Protein AF-F3GLD6-F1 (afdb_monomer)

Mean predicted aligned error: 11.97 Å

InterPro domains:
  IPR022260 Integrating conjugative element protein PilL, PFGI-1 [TIGR03748] (1-83)

Foldseek 3Di:
DWDWAADPPPDFAALQVSLQVLLVVVVAEEDDCPDPQCVVLRRHTQPPVLNGDDTDDSLVNNDVSSDDQWHWDADPVRSYIYIDGDPPDDDPPPPPPDDPPPPPDDDDDDD

Organism: NCBI:txid629263

Structure (mmCIF, N/CA/C/O backbone):
data_AF-F3GLD6-F1
#
_entry.id   AF-F3GLD6-F1
#
loop_
_atom_site.group_PDB
_atom_site.id
_atom_site.type_symbol
_atom_site.label_atom_id
_atom_site.label_alt_id
_atom_site.label_comp_id
_atom_site.label_asym_id
_atom_site.label_entity_id
_atom_site.label_seq_id
_atom_site.pdbx_PDB_ins_code
_atom_site.Cartn_x
_atom_site.Cartn_y
_atom_site.Cartn_z
_atom_site.occupancy
_atom_site.B_iso_or_equiv
_atom_site.auth_seq_id
_atom_site.auth_comp_id
_atom_site.auth_asym_id
_atom_site.auth_atom_id
_atom_site.pdbx_PDB_model_num
ATOM 1 N N . GLN A 1 1 ? -3.361 -12.700 -10.947 1.00 58.78 1 GLN A N 1
ATOM 2 C CA . GLN A 1 1 ? -2.003 -13.223 -10.686 1.00 58.78 1 GLN A CA 1
ATOM 3 C C . GLN A 1 1 ? -1.897 -13.653 -9.233 1.00 58.78 1 GLN A C 1
ATOM 5 O O . GLN A 1 1 ? -2.284 -12.860 -8.382 1.00 58.78 1 GLN A O 1
ATOM 10 N N . ILE A 1 2 ? -1.437 -14.881 -8.973 1.00 63.16 2 ILE A N 1
ATOM 11 C CA . ILE A 1 2 ? -1.181 -15.415 -7.625 1.00 63.16 2 ILE A CA 1
ATOM 12 C C . ILE A 1 2 ? 0.302 -15.202 -7.303 1.00 63.16 2 ILE A C 1
ATOM 14 O O . ILE A 1 2 ? 1.142 -15.418 -8.175 1.00 63.16 2 ILE A O 1
ATOM 18 N N . ILE A 1 3 ? 0.613 -14.752 -6.089 1.00 58.41 3 ILE A N 1
ATOM 19 C CA . ILE A 1 3 ? 1.978 -14.501 -5.619 1.00 58.41 3 ILE A CA 1
ATOM 20 C C . ILE A 1 3 ? 2.214 -15.187 -4.273 1.00 58.41 3 ILE A C 1
ATOM 22 O O . ILE A 1 3 ? 1.324 -15.219 -3.426 1.00 58.41 3 ILE A O 1
ATOM 26 N N . ASP A 1 4 ? 3.423 -15.713 -4.093 1.00 55.78 4 ASP A N 1
ATOM 27 C CA . ASP A 1 4 ? 3.921 -16.179 -2.800 1.00 55.78 4 ASP A CA 1
ATOM 28 C C . ASP A 1 4 ? 4.826 -15.101 -2.198 1.00 55.78 4 ASP A C 1
ATOM 30 O O . ASP A 1 4 ? 5.748 -14.604 -2.868 1.00 55.78 4 ASP A O 1
ATOM 34 N N . VAL A 1 5 ? 4.521 -14.716 -0.958 1.00 60.19 5 VAL A N 1
ATOM 35 C CA . VAL A 1 5 ? 5.265 -13.704 -0.207 1.00 60.19 5 VAL A CA 1
ATOM 36 C C . VAL A 1 5 ? 5.915 -14.378 0.984 1.00 60.19 5 VAL A C 1
ATOM 38 O O . VAL A 1 5 ? 5.284 -14.597 2.017 1.00 60.19 5 VAL A O 1
ATOM 41 N N . SER A 1 6 ? 7.198 -14.673 0.821 1.00 57.41 6 SER A N 1
ATOM 42 C CA . SER A 1 6 ? 8.062 -15.181 1.876 1.00 57.41 6 SER A CA 1
ATOM 43 C C . SER A 1 6 ? 9.073 -14.092 2.229 1.00 57.41 6 SER A C 1
ATOM 45 O O . SER A 1 6 ? 10.071 -13.916 1.531 1.00 57.41 6 SER A O 1
ATOM 47 N N . ILE A 1 7 ? 8.787 -13.316 3.277 1.00 59.75 7 ILE A N 1
ATOM 48 C CA . ILE A 1 7 ? 9.694 -12.267 3.764 1.00 59.75 7 ILE A CA 1
ATOM 49 C C . ILE A 1 7 ? 10.709 -12.900 4.730 1.00 59.75 7 ILE A C 1
ATOM 51 O O . ILE A 1 7 ? 10.291 -13.602 5.657 1.00 59.75 7 ILE A O 1
ATOM 55 N N . PRO A 1 8 ? 12.027 -12.679 4.550 1.00 57.78 8 PRO A N 1
ATOM 56 C CA . PRO A 1 8 ? 13.044 -13.222 5.444 1.00 57.78 8 PRO A CA 1
ATOM 57 C C . PRO A 1 8 ? 12.824 -12.756 6.899 1.00 57.78 8 PRO A C 1
ATOM 59 O O . PRO A 1 8 ? 12.685 -11.556 7.135 1.00 57.78 8 PRO A O 1
ATOM 62 N N . PRO A 1 9 ? 12.813 -13.665 7.892 1.00 52.41 9 PRO A N 1
ATOM 63 C CA . PRO A 1 9 ? 12.488 -13.344 9.289 1.00 52.41 9 PRO A CA 1
ATOM 64 C C . PRO A 1 9 ? 13.539 -12.471 9.997 1.00 52.41 9 PRO A C 1
ATOM 66 O O . PRO A 1 9 ? 13.297 -11.978 11.091 1.00 52.41 9 PRO A O 1
ATOM 69 N N . ASN A 1 10 ? 14.711 -12.294 9.387 1.00 52.91 10 ASN A N 1
ATOM 70 C CA . ASN A 1 10 ? 15.803 -11.434 9.845 1.00 52.91 10 ASN A CA 1
ATOM 71 C C . ASN A 1 10 ? 15.685 -9.983 9.351 1.00 52.91 10 ASN A C 1
ATOM 73 O O . ASN A 1 10 ? 16.508 -9.144 9.712 1.00 52.91 10 ASN A O 1
ATOM 77 N N . MET A 1 11 ? 14.684 -9.685 8.525 1.00 58.53 11 MET A N 1
ATOM 78 C CA . MET A 1 11 ? 14.361 -8.335 8.097 1.00 58.53 11 MET A CA 1
ATOM 79 C C . MET A 1 11 ? 13.146 -7.876 8.910 1.00 58.53 11 MET A C 1
ATOM 81 O O . MET A 1 11 ? 12.185 -8.628 9.042 1.00 58.53 11 MET A O 1
ATOM 85 N N . HIS A 1 12 ? 13.164 -6.649 9.436 1.00 62.62 12 HIS A N 1
ATOM 86 C CA . HIS A 1 12 ? 11.972 -5.981 9.976 1.00 62.62 12 HIS A CA 1
ATOM 87 C C . HIS A 1 12 ? 11.449 -4.971 8.945 1.00 62.62 12 HIS A C 1
ATOM 89 O O . HIS A 1 12 ? 11.561 -3.764 9.173 1.00 62.62 12 HIS A O 1
ATOM 95 N N . PRO A 1 13 ? 10.958 -5.423 7.773 1.00 69.94 13 PRO A N 1
ATOM 96 C CA . PRO A 1 13 ? 10.474 -4.512 6.761 1.00 69.94 13 PRO A CA 1
ATOM 97 C C . PRO A 1 13 ? 9.274 -3.742 7.289 1.00 69.94 13 PRO A C 1
ATOM 99 O O . PRO A 1 13 ? 8.421 -4.249 8.030 1.00 69.94 13 PRO A O 1
ATOM 102 N N . SER A 1 14 ? 9.199 -2.498 6.856 1.00 80.00 14 SER A N 1
ATOM 103 C CA . SER A 1 14 ? 7.970 -1.740 6.942 1.00 80.00 14 SER A CA 1
ATOM 104 C C . SER A 1 14 ? 6.910 -2.342 6.008 1.00 80.00 14 SER A C 1
ATOM 106 O O . SER A 1 14 ? 7.210 -3.120 5.095 1.00 80.00 14 SER A O 1
ATOM 108 N N . VAL A 1 15 ? 5.645 -1.968 6.197 1.00 83.06 15 VAL A N 1
ATOM 109 C CA . VAL A 1 15 ? 4.574 -2.330 5.254 1.00 83.06 15 VAL A CA 1
ATOM 110 C C . VAL A 1 15 ? 4.917 -1.864 3.830 1.00 83.06 15 VAL A C 1
ATOM 112 O O . VAL A 1 15 ? 4.609 -2.570 2.868 1.00 83.06 15 VAL A O 1
ATOM 115 N N . GLN A 1 16 ? 5.611 -0.729 3.681 1.00 82.88 16 GLN A N 1
ATOM 116 C CA . GLN A 1 16 ? 6.092 -0.246 2.385 1.00 82.88 16 GLN A CA 1
ATOM 117 C C . GLN A 1 16 ? 7.058 -1.230 1.721 1.00 82.88 16 GLN A C 1
ATOM 119 O O . GLN A 1 16 ? 6.871 -1.555 0.550 1.00 82.88 16 GLN A O 1
ATOM 124 N N . ASP A 1 17 ? 8.053 -1.728 2.453 1.00 81.81 17 ASP A N 1
ATOM 125 C CA . ASP A 1 17 ? 9.056 -2.654 1.912 1.00 81.81 17 ASP A CA 1
ATOM 126 C C . ASP A 1 17 ? 8.406 -3.972 1.469 1.00 81.81 17 ASP A C 1
ATOM 128 O O . ASP A 1 17 ? 8.691 -4.486 0.386 1.00 81.81 17 ASP A O 1
ATOM 132 N N . ALA A 1 18 ? 7.462 -4.489 2.263 1.00 81.88 18 ALA A N 1
ATOM 133 C CA . ALA A 1 18 ? 6.689 -5.679 1.914 1.00 81.88 18 ALA A CA 1
ATOM 134 C C . ALA A 1 18 ? 5.872 -5.476 0.626 1.00 81.88 18 ALA A C 1
ATOM 136 O O . ALA A 1 18 ? 5.865 -6.334 -0.260 1.00 81.88 18 ALA A O 1
ATOM 137 N N . MET A 1 19 ? 5.210 -4.322 0.490 1.00 84.75 19 MET A N 1
ATOM 138 C CA . MET A 1 19 ? 4.458 -3.971 -0.715 1.00 84.75 19 MET A CA 1
ATOM 139 C C . MET A 1 19 ? 5.369 -3.806 -1.932 1.00 84.75 19 MET A C 1
ATOM 141 O O . MET A 1 19 ? 5.046 -4.323 -2.999 1.00 84.75 19 MET A O 1
ATOM 145 N N . GLN A 1 20 ? 6.513 -3.135 -1.785 1.00 83.75 20 GLN A N 1
ATOM 146 C CA . GLN A 1 20 ? 7.500 -2.991 -2.857 1.00 83.75 20 GLN A CA 1
ATOM 147 C C . GLN A 1 20 ? 8.026 -4.351 -3.315 1.00 83.75 20 GLN A C 1
ATOM 149 O O . GLN A 1 20 ? 8.078 -4.610 -4.517 1.00 83.75 20 GLN A O 1
ATOM 154 N N . TYR A 1 21 ? 8.346 -5.243 -2.375 1.00 81.56 21 TYR A N 1
ATOM 155 C CA . TYR A 1 21 ? 8.810 -6.594 -2.681 1.00 81.56 21 TYR A CA 1
ATOM 156 C C . TYR A 1 21 ? 7.774 -7.371 -3.501 1.00 81.56 21 TYR A C 1
ATOM 158 O O . TYR A 1 21 ? 8.081 -7.916 -4.563 1.00 81.56 21 TYR A O 1
ATOM 166 N N . VAL A 1 22 ? 6.519 -7.345 -3.055 1.00 82.50 22 VAL A N 1
ATOM 167 C CA . VAL A 1 22 ? 5.381 -7.956 -3.746 1.00 82.50 22 VAL A CA 1
ATOM 168 C C . VAL A 1 22 ? 5.199 -7.403 -5.159 1.00 82.50 22 VAL A C 1
ATOM 170 O O . VAL A 1 22 ? 5.067 -8.165 -6.121 1.00 82.50 22 VAL A O 1
ATOM 173 N N . LEU A 1 23 ? 5.205 -6.079 -5.289 1.00 84.69 23 LEU A N 1
ATOM 174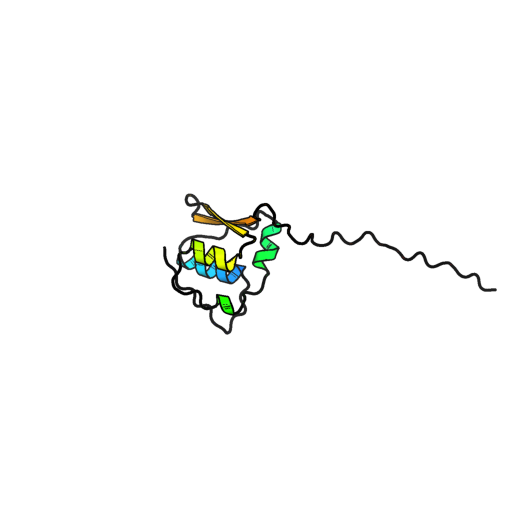 C CA . LEU A 1 23 ? 4.953 -5.391 -6.548 1.00 84.69 23 LEU A CA 1
ATOM 175 C C . LEU A 1 23 ? 6.085 -5.625 -7.554 1.00 84.69 23 LEU A C 1
ATOM 177 O O . LEU A 1 23 ? 5.800 -5.921 -8.717 1.00 84.69 23 LEU A O 1
ATOM 181 N N . SER A 1 24 ? 7.339 -5.646 -7.087 1.00 81.56 24 SER A N 1
ATOM 182 C CA . SER A 1 24 ? 8.527 -5.899 -7.914 1.00 81.56 24 SER A CA 1
ATOM 183 C C . SER A 1 24 ? 8.445 -7.221 -8.688 1.00 81.56 24 SER A C 1
ATOM 185 O O . SER A 1 24 ? 8.816 -7.279 -9.858 1.00 81.56 24 SER A O 1
ATOM 187 N N . ARG A 1 25 ? 7.865 -8.269 -8.084 1.00 77.69 25 ARG A N 1
ATOM 188 C CA . ARG A 1 25 ? 7.686 -9.592 -8.711 1.00 77.69 25 ARG A CA 1
ATOM 189 C C . ARG A 1 25 ? 6.484 -9.682 -9.651 1.00 77.69 25 ARG A C 1
ATOM 191 O O . ARG A 1 25 ? 6.315 -10.684 -10.340 1.00 77.69 25 ARG A O 1
ATOM 198 N N . SER A 1 26 ? 5.640 -8.656 -9.669 1.00 80.00 26 SER A N 1
ATOM 199 C CA . SER A 1 26 ? 4.425 -8.597 -10.489 1.00 80.00 26 SER A CA 1
ATOM 200 C C . SER A 1 26 ? 4.512 -7.615 -11.658 1.00 80.00 26 SER A C 1
ATOM 202 O O . SER A 1 26 ? 3.615 -7.595 -12.494 1.00 80.00 26 SER A O 1
ATOM 204 N N . GLY A 1 27 ? 5.581 -6.815 -11.734 1.00 83.81 27 GLY A N 1
ATOM 205 C CA . GLY A 1 27 ? 5.731 -5.771 -12.752 1.00 83.81 27 GLY A CA 1
ATOM 206 C C . GLY A 1 27 ? 4.852 -4.539 -12.513 1.00 83.81 27 GLY A C 1
ATOM 207 O O . GLY A 1 27 ? 4.677 -3.738 -13.430 1.00 83.81 27 GLY A O 1
ATOM 208 N N . TYR A 1 28 ? 4.306 -4.393 -11.302 1.00 87.38 28 TYR A N 1
ATOM 209 C CA . TYR A 1 28 ? 3.624 -3.183 -10.848 1.00 87.38 28 TYR A CA 1
ATOM 210 C C . TYR A 1 28 ? 4.564 -2.336 -9.985 1.00 87.38 28 TYR A C 1
ATOM 212 O O . TYR A 1 28 ? 5.506 -2.848 -9.381 1.00 87.38 28 TYR A O 1
ATOM 220 N N . THR A 1 29 ? 4.293 -1.040 -9.893 1.00 87.31 29 THR A N 1
ATOM 221 C CA . THR A 1 29 ? 5.022 -0.105 -9.026 1.00 87.31 29 THR A CA 1
ATOM 222 C C . THR A 1 29 ? 4.092 0.519 -7.989 1.00 87.31 29 THR A C 1
ATOM 224 O O . THR A 1 29 ? 2.877 0.576 -8.175 1.00 87.31 29 THR A O 1
ATOM 227 N N . LEU A 1 30 ? 4.639 0.968 -6.855 1.00 85.06 30 LEU A N 1
ATOM 228 C CA . LEU A 1 30 ? 3.865 1.794 -5.926 1.00 85.06 30 LEU A CA 1
ATOM 229 C C . LEU A 1 30 ? 3.699 3.191 -6.508 1.00 85.06 30 LEU A C 1
ATOM 231 O O . LEU A 1 30 ? 4.667 3.788 -6.984 1.00 85.06 30 LEU A O 1
ATOM 235 N N . CYS A 1 31 ? 2.491 3.735 -6.394 1.00 81.00 31 CYS A N 1
ATOM 236 C CA . CYS A 1 31 ? 2.277 5.147 -6.659 1.00 81.00 31 CYS A CA 1
ATOM 237 C C . CYS A 1 31 ? 3.165 5.994 -5.732 1.00 81.00 31 CYS A C 1
ATOM 239 O O . CYS A 1 31 ? 3.332 5.641 -4.555 1.00 81.00 31 CYS A O 1
ATOM 241 N N . PRO A 1 32 ? 3.682 7.141 -6.211 1.00 69.62 32 PRO A N 1
ATOM 242 C CA . PRO A 1 32 ? 4.339 8.107 -5.343 1.00 69.62 32 PRO A CA 1
ATOM 243 C C . PRO A 1 32 ? 3.411 8.464 -4.173 1.00 69.62 32 PRO A C 1
ATOM 245 O O . PRO A 1 32 ? 2.187 8.454 -4.370 1.00 69.62 32 PRO A O 1
ATOM 248 N N . PRO A 1 33 ? 3.946 8.815 -2.987 1.00 61.94 33 PRO A N 1
ATOM 249 C CA . PRO A 1 33 ? 3.166 9.315 -1.855 1.00 61.94 33 PRO A CA 1
ATOM 250 C C . PRO A 1 33 ? 2.578 10.696 -2.194 1.00 61.94 33 PRO A C 1
ATOM 252 O O . PRO A 1 33 ? 2.984 11.729 -1.683 1.00 61.94 33 PRO A O 1
ATOM 255 N N . SER A 1 34 ? 1.629 10.716 -3.123 1.00 54.78 34 SER A N 1
ATOM 256 C CA . SER A 1 34 ? 0.886 11.888 -3.584 1.00 54.78 34 SER A CA 1
ATOM 257 C C . SER A 1 34 ? -0.162 12.306 -2.553 1.00 54.78 34 SER A C 1
ATOM 259 O O . SER A 1 34 ? -0.533 13.471 -2.468 1.00 54.78 34 SER A O 1
ATOM 261 N N . THR A 1 35 ? -0.584 11.367 -1.706 1.00 57.31 35 THR A N 1
ATOM 262 C CA . THR A 1 35 ? -1.405 11.608 -0.522 1.00 57.31 35 THR A CA 1
ATOM 263 C C . THR A 1 35 ? -0.552 11.486 0.735 1.00 57.31 35 THR A C 1
ATOM 265 O O . THR A 1 35 ? -0.146 10.382 1.099 1.00 57.31 35 THR A O 1
ATOM 268 N N . VAL A 1 36 ? -0.358 12.610 1.436 1.00 58.22 36 VAL A N 1
ATOM 269 C CA . VAL A 1 36 ? 0.317 12.746 2.752 1.00 58.22 36 VAL A CA 1
ATOM 270 C C . VAL A 1 36 ? -0.086 11.638 3.740 1.00 58.22 36 VAL A C 1
ATOM 272 O O . VAL A 1 36 ? 0.703 11.154 4.545 1.00 58.22 36 VAL A O 1
ATOM 275 N N . HIS A 1 37 ? -1.325 11.189 3.621 1.00 68.19 37 HIS A N 1
ATOM 276 C CA . HIS A 1 37 ? -1.988 10.190 4.442 1.00 68.19 37 HIS A CA 1
ATOM 277 C C . HIS A 1 37 ? -1.408 8.771 4.341 1.00 68.19 37 HIS A C 1
ATOM 279 O O . HIS A 1 37 ? -1.374 8.054 5.341 1.00 68.19 37 HIS A O 1
ATOM 285 N N . VAL A 1 38 ? -0.916 8.362 3.168 1.00 74.19 38 VAL A N 1
ATOM 286 C CA . VAL A 1 38 ? -0.410 6.997 2.931 1.00 74.19 38 VAL A CA 1
ATOM 287 C C . VAL A 1 38 ? 0.888 6.713 3.701 1.00 74.19 38 VAL A C 1
ATOM 289 O O . VAL A 1 38 ? 1.180 5.564 4.026 1.00 74.19 38 VAL A O 1
ATOM 292 N N . ASN A 1 39 ? 1.627 7.757 4.082 1.00 76.19 39 ASN A N 1
ATOM 293 C CA . ASN A 1 39 ? 2.867 7.629 4.844 1.00 76.19 39 ASN A CA 1
ATOM 294 C C . ASN A 1 39 ? 2.664 6.939 6.210 1.00 76.19 39 ASN A C 1
ATOM 296 O O . ASN A 1 39 ? 3.540 6.222 6.693 1.00 76.19 39 ASN A O 1
ATOM 300 N N . ILE A 1 40 ? 1.481 7.097 6.817 1.00 79.81 40 ILE A N 1
ATOM 301 C CA . ILE A 1 40 ? 1.137 6.424 8.079 1.00 79.81 40 ILE A CA 1
ATOM 302 C C . ILE A 1 40 ? 1.040 4.912 7.883 1.00 79.81 40 ILE A C 1
ATOM 304 O O . ILE A 1 40 ? 1.345 4.175 8.809 1.00 79.81 40 ILE A O 1
ATOM 308 N N . LEU A 1 41 ? 0.622 4.437 6.708 1.00 80.50 41 LEU A N 1
ATOM 309 C CA . LEU A 1 41 ? 0.615 3.010 6.397 1.00 80.50 41 LEU A CA 1
ATOM 310 C C . LEU A 1 41 ? 2.037 2.512 6.142 1.00 80.50 41 LEU A C 1
ATOM 312 O O . LEU A 1 41 ? 2.448 1.502 6.702 1.00 80.50 41 LEU A O 1
ATOM 316 N N . TYR A 1 42 ? 2.788 3.251 5.330 1.00 80.62 42 TYR A N 1
ATOM 317 C CA . TYR A 1 42 ? 4.125 2.873 4.883 1.00 80.62 42 TYR A CA 1
ATOM 318 C C . TYR A 1 42 ? 5.147 2.764 6.009 1.00 80.62 42 TYR A C 1
ATOM 320 O O . TYR A 1 42 ? 5.988 1.881 5.961 1.00 80.62 42 TYR A O 1
ATOM 328 N N . THR A 1 43 ? 5.031 3.584 7.052 1.00 80.12 43 THR A N 1
ATOM 329 C CA . THR A 1 43 ? 5.940 3.561 8.211 1.00 80.12 43 THR A CA 1
ATOM 330 C C . THR A 1 43 ? 5.580 2.507 9.263 1.00 80.12 43 THR A C 1
ATOM 332 O O . THR A 1 43 ? 6.304 2.352 10.248 1.00 80.12 43 THR A O 1
ATOM 335 N N . ARG A 1 44 ? 4.469 1.771 9.103 1.00 80.06 44 ARG A N 1
ATOM 336 C CA . ARG A 1 44 ? 4.071 0.754 10.086 1.00 80.06 44 ARG A CA 1
ATOM 337 C C . ARG A 1 44 ? 4.966 -0.478 9.976 1.00 80.06 44 ARG A C 1
ATOM 339 O O . ARG A 1 44 ? 5.269 -0.907 8.861 1.00 80.06 44 ARG A O 1
ATOM 346 N N . PRO A 1 45 ? 5.360 -1.072 11.116 1.00 77.06 45 PRO A N 1
ATOM 347 C CA . PRO A 1 45 ? 6.063 -2.343 11.102 1.00 77.06 45 PRO A CA 1
ATOM 348 C C . PRO A 1 45 ? 5.135 -3.420 10.547 1.00 77.06 45 PRO A C 1
ATOM 350 O O . PRO A 1 45 ? 3.944 -3.452 10.873 1.00 77.06 45 PRO A O 1
ATOM 353 N N . LEU A 1 46 ? 5.681 -4.310 9.724 1.00 7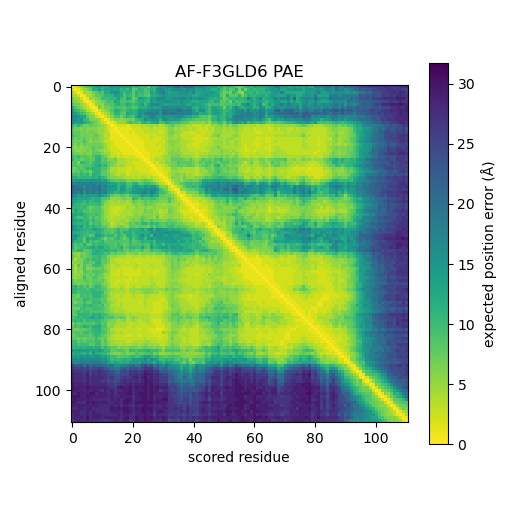2.56 46 LEU A N 1
ATOM 354 C CA . LEU A 1 46 ? 4.929 -5.452 9.237 1.00 72.56 46 LEU A CA 1
ATOM 355 C C . LEU A 1 46 ? 4.617 -6.408 10.408 1.00 72.56 46 LEU A C 1
ATOM 357 O O . LEU A 1 46 ? 5.550 -6.873 11.071 1.00 72.56 46 LEU A O 1
ATOM 361 N N . PRO A 1 47 ? 3.342 -6.740 10.684 1.00 69.69 47 PRO A N 1
ATOM 362 C CA . PRO A 1 47 ? 3.001 -7.721 11.710 1.00 69.69 47 PRO A CA 1
ATOM 363 C C . PRO A 1 47 ? 3.573 -9.101 11.362 1.00 69.69 47 PRO A C 1
ATOM 365 O O . PRO A 1 47 ? 3.463 -9.543 10.220 1.00 69.69 47 PRO A O 1
ATOM 368 N N . SER A 1 48 ? 4.115 -9.824 12.346 1.00 62.09 48 SER A N 1
ATOM 369 C CA . SER A 1 48 ? 4.724 -11.158 12.162 1.00 62.09 48 SER A CA 1
ATOM 370 C C . SER A 1 48 ? 3.797 -12.175 11.478 1.00 62.09 48 SER A C 1
ATOM 372 O O . SER A 1 48 ? 4.251 -13.005 10.692 1.00 62.09 48 SER A O 1
ATOM 374 N N . ALA A 1 49 ? 2.482 -12.058 11.689 1.00 64.19 49 ALA A N 1
ATOM 375 C CA . ALA A 1 49 ? 1.467 -12.874 11.021 1.00 64.19 49 ALA A CA 1
ATOM 376 C C . ALA A 1 49 ? 1.443 -12.716 9.484 1.00 64.19 49 ALA A C 1
ATOM 378 O O . ALA A 1 49 ? 0.939 -13.591 8.787 1.00 64.19 49 ALA A O 1
ATOM 379 N N . GLN A 1 50 ? 1.988 -11.622 8.942 1.00 63.25 50 GLN A N 1
ATOM 380 C CA . GLN A 1 50 ? 1.984 -11.309 7.508 1.00 63.25 50 GLN A CA 1
ATOM 381 C C . GLN A 1 50 ? 3.293 -11.695 6.795 1.00 63.25 50 GLN A C 1
ATOM 383 O O . GLN A 1 50 ? 3.448 -11.413 5.611 1.00 63.25 50 GLN A O 1
ATOM 388 N N . TYR A 1 51 ? 4.228 -12.366 7.479 1.00 64.19 51 TYR A N 1
ATOM 389 C CA . TYR A 1 51 ? 5.497 -12.814 6.878 1.00 64.19 51 TYR A CA 1
ATOM 390 C C . TYR A 1 51 ? 5.335 -14.047 5.979 1.00 64.19 51 TYR A C 1
ATOM 392 O O . TYR A 1 51 ? 6.191 -14.308 5.135 1.00 64.19 51 TYR A O 1
ATOM 400 N N . LYS A 1 52 ? 4.245 -14.802 6.167 1.00 65.06 52 LYS A N 1
ATOM 401 C CA . LYS A 1 52 ? 3.875 -15.981 5.375 1.00 65.06 52 LYS A CA 1
ATOM 402 C C . LYS A 1 52 ? 2.457 -15.813 4.849 1.00 65.06 52 LYS A C 1
ATOM 404 O O . LYS A 1 52 ? 1.514 -16.437 5.335 1.00 65.06 52 LYS A O 1
ATOM 409 N N . LEU A 1 53 ? 2.300 -14.930 3.872 1.00 66.56 53 LEU A N 1
ATOM 410 C CA . LEU A 1 53 ? 1.052 -14.845 3.126 1.00 66.56 53 LEU A CA 1
ATOM 411 C C . LEU A 1 53 ? 1.099 -15.969 2.092 1.00 66.56 53 LEU A C 1
ATOM 413 O O . LEU A 1 53 ? 1.863 -15.892 1.132 1.00 66.56 53 LEU A O 1
ATOM 417 N N . GLY A 1 54 ? 0.327 -17.033 2.336 1.00 67.94 54 GLY A N 1
ATOM 418 C CA . GLY A 1 54 ? 0.176 -18.141 1.391 1.00 67.94 54 GLY A CA 1
ATOM 419 C C . GLY A 1 54 ? -0.326 -17.672 0.016 1.00 67.94 54 GLY A C 1
ATOM 420 O O . GLY A 1 54 ? -0.622 -16.488 -0.163 1.00 67.94 54 GLY A O 1
ATOM 421 N N . PRO A 1 55 ? -0.463 -18.580 -0.965 1.00 73.81 55 PR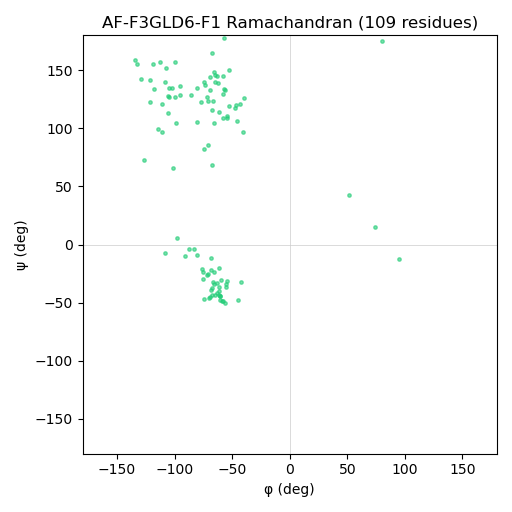O A N 1
ATOM 422 C CA . PRO A 1 55 ? -0.770 -18.216 -2.343 1.00 73.81 55 PRO A CA 1
ATOM 423 C C . PRO A 1 55 ? -2.076 -17.420 -2.430 1.00 73.81 55 PRO A C 1
ATOM 425 O O . PRO A 1 55 ? -3.174 -17.945 -2.252 1.00 73.81 55 PRO A O 1
ATOM 428 N N . MET A 1 56 ? -1.946 -16.128 -2.719 1.00 78.31 56 MET A N 1
ATOM 429 C CA . MET A 1 56 ? -3.058 -15.191 -2.836 1.00 78.31 56 MET A CA 1
ATOM 430 C C . MET A 1 56 ? -2.895 -14.330 -4.080 1.00 78.31 56 MET A C 1
ATOM 432 O O . MET A 1 56 ? -1.803 -14.189 -4.632 1.00 78.31 56 MET A O 1
ATOM 436 N N . SER A 1 57 ? -4.002 -13.749 -4.552 1.00 82.12 57 SER A N 1
ATOM 437 C CA . SER A 1 57 ? -3.929 -12.798 -5.656 1.00 82.12 57 SER A CA 1
ATOM 438 C C . SER A 1 57 ? -3.145 -11.552 -5.235 1.00 82.12 57 SER A C 1
ATOM 440 O O . SER A 1 57 ? -3.275 -11.114 -4.094 1.00 82.12 57 SER A O 1
ATOM 442 N N . LEU A 1 58 ? -2.390 -10.941 -6.155 1.00 82.69 58 LEU A N 1
ATOM 443 C CA . LEU A 1 58 ? -1.639 -9.698 -5.903 1.00 82.69 58 LEU A CA 1
ATOM 444 C C . LEU A 1 58 ? -2.486 -8.661 -5.147 1.00 82.69 58 LEU A C 1
ATOM 446 O O . LEU A 1 58 ? -2.067 -8.116 -4.131 1.00 82.69 58 LEU A O 1
ATOM 450 N N . ARG A 1 59 ? -3.722 -8.450 -5.610 1.00 83.81 59 ARG A N 1
ATOM 451 C CA . ARG A 1 59 ? -4.677 -7.527 -4.993 1.00 83.81 59 ARG A CA 1
ATOM 452 C C . ARG A 1 59 ? -5.039 -7.919 -3.559 1.00 83.81 59 ARG A C 1
ATOM 454 O O . ARG A 1 59 ? -5.105 -7.039 -2.707 1.00 83.81 59 ARG A O 1
ATOM 461 N N . ASN A 1 60 ? -5.275 -9.203 -3.288 1.00 84.38 60 ASN A N 1
ATOM 462 C CA . ASN A 1 60 ? -5.602 -9.674 -1.941 1.00 84.38 60 ASN A CA 1
ATOM 463 C C . ASN A 1 60 ? -4.407 -9.536 -0.999 1.00 84.38 60 ASN A C 1
ATOM 465 O O . ASN A 1 60 ? -4.574 -9.026 0.103 1.00 84.38 60 ASN A O 1
ATOM 469 N N . THR A 1 61 ? -3.207 -9.904 -1.444 1.00 85.12 61 THR A N 1
ATOM 470 C CA . THR A 1 61 ? -1.974 -9.715 -0.675 1.00 85.12 61 THR A CA 1
ATOM 471 C C . THR A 1 61 ? -1.790 -8.247 -0.300 1.00 85.12 61 THR A C 1
ATOM 473 O O . THR A 1 61 ? -1.628 -7.925 0.873 1.00 85.12 61 THR A O 1
ATOM 476 N N . LEU A 1 62 ? -1.901 -7.337 -1.274 1.00 86.88 62 LEU A N 1
ATOM 477 C CA . LE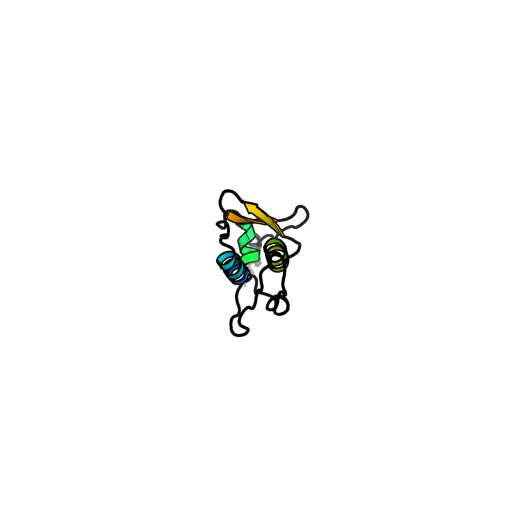U A 1 62 ? -1.795 -5.895 -1.035 1.00 86.88 62 LEU A CA 1
ATOM 478 C C . LEU A 1 62 ? -2.889 -5.386 -0.092 1.00 86.88 62 LEU A C 1
ATOM 480 O O . LEU A 1 62 ? -2.625 -4.525 0.739 1.00 86.88 62 LEU A O 1
ATOM 484 N N . GLN A 1 63 ? -4.100 -5.936 -0.179 1.00 87.56 63 GLN A N 1
ATOM 485 C CA . GLN A 1 63 ? -5.199 -5.593 0.719 1.00 87.56 63 GLN A CA 1
ATOM 486 C C . GLN A 1 63 ? -4.949 -6.063 2.160 1.00 87.56 63 GLN A C 1
ATOM 488 O O . GLN A 1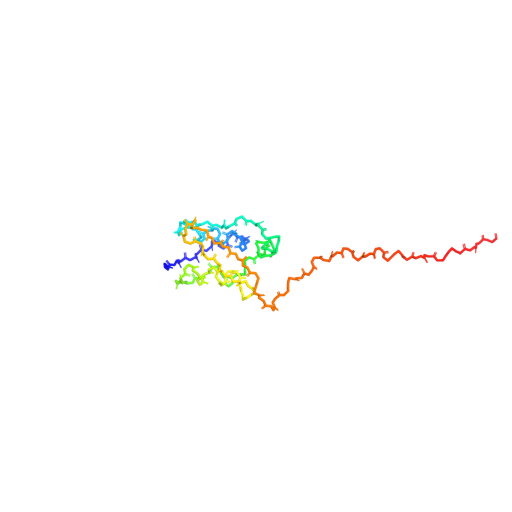 63 ? -5.317 -5.349 3.092 1.00 87.56 63 GLN A O 1
ATOM 493 N N . VAL A 1 64 ? -4.330 -7.232 2.355 1.00 85.94 64 VAL A N 1
ATOM 494 C CA . VAL A 1 64 ? -3.952 -7.748 3.682 1.00 85.94 64 VAL A CA 1
ATOM 495 C C . VAL A 1 64 ? -2.820 -6.919 4.284 1.00 85.94 64 VAL A C 1
ATOM 497 O O . VAL A 1 64 ? -2.925 -6.516 5.441 1.00 85.94 64 VAL A O 1
ATOM 500 N N . LEU A 1 65 ? -1.791 -6.605 3.488 1.00 84.00 65 LEU A N 1
ATOM 501 C CA . LEU A 1 65 ? -0.680 -5.739 3.898 1.00 84.00 65 LEU A CA 1
ATOM 502 C C . LEU A 1 65 ? -1.163 -4.329 4.261 1.00 84.00 65 LEU A C 1
ATOM 504 O O . LEU A 1 65 ? -0.704 -3.742 5.235 1.00 84.00 65 LEU A O 1
ATOM 508 N N . ALA A 1 66 ? -2.113 -3.785 3.494 1.00 85.44 66 ALA A N 1
ATOM 509 C CA . ALA A 1 66 ? -2.667 -2.461 3.751 1.00 85.44 66 ALA A CA 1
ATOM 510 C C . ALA A 1 66 ? -3.637 -2.436 4.943 1.00 85.44 66 ALA A C 1
ATOM 512 O O . ALA A 1 66 ? -3.772 -1.422 5.621 1.00 85.44 66 ALA A O 1
ATOM 513 N N . GLY A 1 67 ? -4.331 -3.541 5.205 1.00 87.00 67 GLY A N 1
ATOM 514 C CA . GLY A 1 67 ? -5.378 -3.622 6.217 1.00 87.00 67 GLY A CA 1
ATOM 515 C C . GLY A 1 67 ? -6.732 -3.053 5.757 1.00 87.00 67 GLY A C 1
ATOM 516 O O . GLY A 1 67 ? -6.873 -2.518 4.654 1.00 87.00 67 GLY A O 1
ATOM 517 N N . PRO A 1 68 ? -7.779 -3.176 6.593 1.00 85.44 68 PRO A N 1
ATOM 518 C CA . PRO A 1 68 ? -9.156 -2.864 6.208 1.00 85.44 68 PRO A CA 1
ATOM 519 C C . PRO A 1 68 ? -9.415 -1.364 6.028 1.00 85.44 68 PRO A C 1
ATOM 521 O O . PRO A 1 68 ? -10.279 -1.000 5.239 1.00 85.44 68 PRO A O 1
ATOM 524 N N . ALA A 1 69 ? -8.650 -0.485 6.676 1.00 85.62 69 ALA A N 1
ATOM 525 C CA . ALA A 1 69 ? -8.819 0.964 6.540 1.00 85.62 69 ALA A CA 1
ATOM 526 C C . ALA A 1 69 ? -8.494 1.486 5.128 1.00 85.62 69 ALA A C 1
ATOM 528 O O . ALA A 1 69 ? -9.001 2.526 4.710 1.00 85.62 69 ALA A O 1
ATOM 529 N N . TRP A 1 70 ? -7.678 0.747 4.376 1.00 87.69 70 TRP A N 1
ATOM 530 C CA . TRP A 1 70 ? -7.167 1.159 3.076 1.00 87.69 70 TRP A CA 1
ATOM 531 C C . TRP A 1 70 ? -7.822 0.365 1.952 1.00 87.69 70 TRP A C 1
ATOM 533 O O . TRP A 1 70 ? -8.043 -0.841 2.055 1.00 87.69 70 TRP A O 1
ATOM 543 N N . GLN A 1 71 ? -8.132 1.046 0.857 1.00 88.31 71 GLN A N 1
ATOM 544 C CA . GLN A 1 71 ? -8.610 0.452 -0.380 1.00 88.31 71 GLN A CA 1
ATOM 545 C C . GLN A 1 71 ? -7.495 0.485 -1.425 1.00 88.31 71 GLN A C 1
ATOM 547 O O . GLN A 1 71 ? -6.919 1.536 -1.707 1.00 88.31 71 GLN A O 1
ATOM 552 N N . VAL A 1 72 ? -7.224 -0.677 -2.020 1.00 89.00 72 VAL A N 1
ATOM 553 C CA . VAL A 1 72 ? -6.250 -0.835 -3.106 1.00 89.00 72 VAL A CA 1
ATOM 554 C C . VAL A 1 72 ? -6.855 -0.337 -4.418 1.00 89.00 72 VAL A C 1
ATOM 556 O O . VAL A 1 72 ? -7.886 -0.852 -4.862 1.00 89.00 72 VAL A O 1
ATOM 559 N N . LYS A 1 73 ? -6.201 0.635 -5.058 1.00 87.88 73 LYS A N 1
ATOM 560 C CA . LYS A 1 73 ? -6.498 1.094 -6.418 1.00 87.88 73 LYS A CA 1
ATOM 561 C C . LYS A 1 73 ? -5.362 0.692 -7.346 1.00 87.88 73 LYS A C 1
ATOM 563 O O . LYS A 1 73 ? -4.227 1.092 -7.135 1.00 87.88 73 LYS A O 1
ATOM 568 N N . VAL A 1 74 ? -5.684 -0.087 -8.370 1.00 87.19 74 VAL A N 1
ATOM 569 C CA . VAL A 1 74 ? -4.726 -0.525 -9.387 1.00 87.19 74 VAL A CA 1
ATOM 570 C C . VAL A 1 74 ? -4.978 0.284 -10.650 1.00 87.19 74 VAL A C 1
ATOM 572 O O . VAL A 1 74 ? -6.107 0.335 -11.134 1.00 87.19 74 VAL A O 1
ATOM 575 N N . ASN A 1 75 ? -3.937 0.912 -11.175 1.00 85.88 75 ASN A N 1
ATOM 576 C CA . ASN A 1 75 ? -3.948 1.550 -12.477 1.00 85.88 75 ASN A CA 1
ATOM 577 C C . ASN A 1 75 ? -3.306 0.605 -13.485 1.00 85.88 75 ASN A C 1
ATOM 579 O O . ASN A 1 75 ? -2.089 0.437 -13.520 1.00 85.88 75 ASN A O 1
ATOM 583 N N . GLU A 1 76 ? -4.120 -0.023 -14.320 1.00 85.19 76 GLU A N 1
ATOM 584 C CA . GLU A 1 76 ? -3.614 -0.977 -15.307 1.00 85.19 76 GLU A CA 1
ATOM 585 C C . GLU A 1 76 ? -2.852 -0.294 -16.449 1.00 85.19 76 GLU A C 1
ATOM 587 O O . GLU A 1 76 ? -1.940 -0.892 -17.014 1.00 85.19 76 GLU A O 1
ATOM 592 N N . VAL A 1 77 ? -3.165 0.977 -16.737 1.00 86.31 77 VAL A N 1
ATOM 593 C CA . VAL A 1 77 ? -2.526 1.759 -17.808 1.00 86.31 77 VAL A CA 1
ATOM 594 C C . VAL A 1 77 ? -1.082 2.097 -17.448 1.00 86.31 77 VAL A C 1
ATOM 596 O O . VAL A 1 77 ? -0.181 1.926 -18.264 1.00 86.31 77 VAL A O 1
ATOM 599 N N . ARG A 1 78 ? -0.847 2.561 -16.215 1.00 84.69 78 ARG A N 1
ATOM 600 C CA . ARG A 1 78 ? 0.502 2.883 -15.710 1.00 84.69 78 ARG A CA 1
ATOM 601 C C . ARG A 1 78 ? 1.190 1.719 -15.003 1.00 84.69 78 ARG A C 1
ATOM 603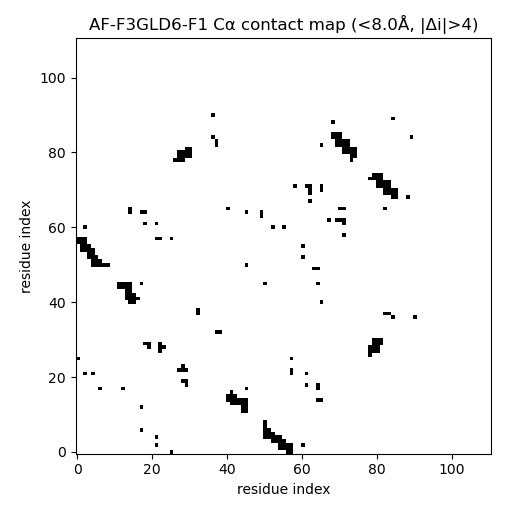 O O . ARG A 1 78 ? 2.375 1.819 -14.702 1.00 84.69 78 ARG A O 1
ATOM 610 N N . ARG A 1 79 ? 0.450 0.638 -14.737 1.00 87.00 79 ARG A N 1
ATOM 611 C CA . ARG A 1 79 ? 0.853 -0.470 -13.859 1.00 87.00 79 ARG A CA 1
ATOM 612 C C . ARG A 1 79 ? 1.323 0.024 -12.493 1.00 87.00 79 ARG A C 1
ATOM 614 O O . ARG A 1 79 ? 2.297 -0.479 -11.942 1.00 87.00 79 ARG A O 1
ATOM 621 N N . ASP A 1 80 ? 0.604 0.994 -11.938 1.00 88.06 80 ASP A N 1
ATOM 622 C CA . ASP A 1 80 ? 0.843 1.496 -10.587 1.00 88.06 80 ASP A CA 1
ATOM 623 C C . ASP A 1 80 ? -0.264 1.044 -9.620 1.00 88.06 80 ASP A C 1
ATOM 625 O O . ASP A 1 80 ? -1.391 0.731 -10.016 1.00 88.06 80 ASP A O 1
ATOM 629 N N . VAL A 1 81 ? 0.085 0.920 -8.341 1.00 88.06 81 VAL A N 1
ATOM 630 C CA . VAL A 1 81 ? -0.853 0.611 -7.261 1.00 88.06 81 VAL A CA 1
ATOM 631 C C . VAL A 1 81 ? -0.814 1.716 -6.221 1.00 88.06 81 VAL A C 1
ATOM 633 O O . VAL A 1 81 ? 0.227 2.009 -5.629 1.00 88.06 81 VAL A O 1
ATOM 636 N N . CYS A 1 82 ? -1.982 2.297 -5.977 1.00 87.38 82 CYS A N 1
ATOM 637 C CA . CYS A 1 82 ? -2.210 3.340 -4.995 1.00 87.38 82 CYS A CA 1
ATOM 638 C C . CYS A 1 82 ? -3.094 2.814 -3.854 1.00 87.38 82 CYS A C 1
ATOM 640 O O . CYS A 1 82 ? -3.916 1.911 -4.039 1.00 87.38 82 CYS A O 1
ATOM 642 N N . PHE A 1 83 ? -3.003 3.450 -2.688 1.00 86.94 83 PHE A N 1
ATOM 643 C CA . PHE A 1 83 ? -3.891 3.187 -1.557 1.00 86.94 83 PHE A CA 1
ATOM 644 C C . PHE A 1 83 ? -4.679 4.441 -1.216 1.00 86.94 83 PHE A C 1
ATOM 646 O O . PHE A 1 83 ? -4.119 5.531 -1.116 1.00 86.94 83 PHE A O 1
ATOM 653 N N . VAL A 1 84 ? -5.984 4.280 -1.024 1.00 86.62 84 VAL A N 1
ATOM 654 C CA . VAL A 1 84 ? -6.871 5.362 -0.588 1.00 86.62 84 VAL A CA 1
ATOM 655 C C . VAL A 1 84 ? -7.546 4.976 0.716 1.00 86.62 84 VAL A C 1
ATOM 657 O O . VAL A 1 84 ? -7.899 3.815 0.918 1.00 86.62 84 VAL A O 1
ATOM 660 N N . LEU A 1 85 ? -7.713 5.941 1.614 1.00 85.88 85 LEU A N 1
ATOM 661 C CA . LEU A 1 85 ? -8.421 5.713 2.866 1.00 85.88 85 LEU A CA 1
ATOM 662 C C . LEU A 1 85 ? -9.907 5.490 2.567 1.00 85.88 85 LEU A C 1
ATOM 664 O O . LEU A 1 85 ? -10.503 6.235 1.785 1.00 85.88 85 LEU A O 1
ATOM 668 N N . ARG A 1 86 ? -10.506 4.452 3.155 1.00 85.56 86 ARG A N 1
ATOM 669 C CA . ARG A 1 86 ? -11.940 4.212 2.990 1.00 85.56 86 ARG A CA 1
ATOM 670 C C . ARG A 1 86 ? -12.761 5.290 3.706 1.00 85.56 86 ARG A C 1
ATOM 672 O O . ARG A 1 86 ? -12.383 5.707 4.802 1.00 85.56 86 ARG A O 1
ATOM 679 N N . PRO A 1 87 ? -13.911 5.694 3.137 1.00 82.00 87 PRO A N 1
ATOM 680 C CA . PRO A 1 87 ? -14.849 6.559 3.841 1.00 82.00 87 PRO A CA 1
ATOM 681 C C . PRO A 1 87 ? -15.273 5.895 5.160 1.00 82.00 87 PRO A C 1
ATOM 683 O O . PRO A 1 87 ? -15.552 4.698 5.190 1.00 82.00 87 PRO A O 1
ATOM 686 N N . GLY A 1 88 ? -15.270 6.665 6.250 1.00 81.75 88 GLY A N 1
ATOM 687 C CA . GLY A 1 88 ? -15.538 6.176 7.610 1.00 81.75 88 GLY A CA 1
ATOM 688 C C . GLY A 1 88 ? -14.291 5.826 8.428 1.00 81.75 88 GLY A C 1
ATOM 689 O O . GLY A 1 88 ? -14.390 5.696 9.643 1.00 81.75 88 GLY A O 1
ATOM 690 N N . TYR A 1 89 ? -13.112 5.738 7.805 1.00 81.50 89 TYR A N 1
ATOM 691 C CA . TYR A 1 89 ? -11.844 5.719 8.530 1.00 81.50 89 TYR A CA 1
ATOM 692 C C . TYR A 1 89 ? -1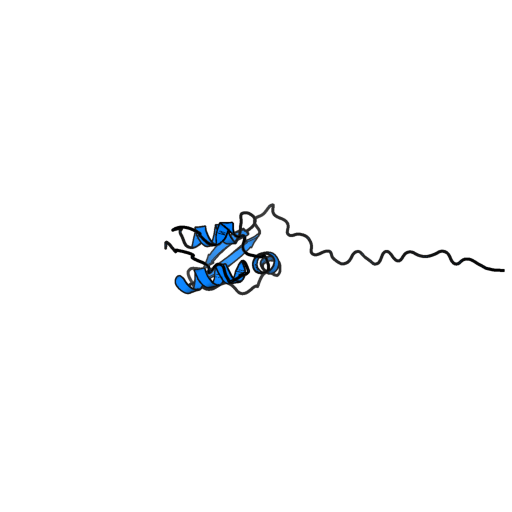1.278 7.134 8.584 1.00 81.50 89 TYR A C 1
ATOM 694 O O . TYR A 1 89 ? -11.156 7.801 7.559 1.00 81.50 89 TYR A O 1
ATOM 702 N N . GLN A 1 90 ? -10.921 7.588 9.780 1.00 74.81 90 GLN A N 1
ATOM 703 C CA . GLN A 1 90 ? -10.162 8.815 9.981 1.00 74.81 90 GLN A CA 1
ATOM 704 C C . GLN A 1 90 ? -8.737 8.426 10.340 1.00 74.81 90 GLN A C 1
ATOM 706 O O . GLN A 1 90 ? -8.506 7.517 11.142 1.00 74.81 90 GLN A O 1
ATOM 711 N N . LEU A 1 91 ? -7.770 9.093 9.721 1.00 70.25 91 LEU A N 1
ATOM 712 C CA . LEU A 1 91 ? -6.412 9.002 10.225 1.00 70.25 91 LEU A CA 1
ATOM 713 C C . LEU A 1 91 ? -6.366 9.648 11.606 1.00 70.25 91 LEU A C 1
ATOM 715 O O . LEU A 1 91 ? -7.111 10.603 11.835 1.00 70.25 91 LEU A O 1
ATOM 719 N N . PRO A 1 92 ? -5.492 9.166 12.507 1.00 66.62 92 PRO A N 1
ATOM 720 C CA . PRO A 1 92 ? -5.157 9.956 13.673 1.00 66.62 92 PRO A CA 1
ATOM 721 C C . PRO A 1 92 ? -4.721 11.316 13.138 1.00 66.62 92 PRO A C 1
ATOM 723 O O . PRO A 1 92 ? -3.792 11.377 12.326 1.00 66.62 92 PRO A O 1
ATOM 726 N N . GLU A 1 93 ? -5.432 12.379 13.508 1.00 56.06 93 GLU A N 1
ATOM 727 C CA . GLU A 1 93 ? -4.940 13.726 13.274 1.00 56.06 93 GLU A CA 1
ATOM 728 C C . GLU A 1 93 ? -3.563 13.744 13.928 1.00 56.06 93 GLU A C 1
ATOM 730 O O . GLU A 1 93 ? -3.455 13.576 15.143 1.00 56.06 93 GLU A O 1
ATOM 735 N N . THR A 1 94 ? -2.492 13.819 13.132 1.00 52.00 94 THR A N 1
ATOM 736 C CA . THR A 1 94 ? -1.173 14.121 13.673 1.00 52.00 94 THR A CA 1
ATOM 737 C C . THR A 1 94 ? -1.398 15.407 14.429 1.00 52.00 94 THR A C 1
ATOM 739 O O . THR A 1 94 ? -1.731 16.409 13.796 1.00 52.00 94 THR A O 1
ATOM 742 N N . THR A 1 95 ? -1.364 15.332 15.757 1.00 42.16 95 THR A N 1
ATOM 743 C CA . THR A 1 95 ? -1.762 16.405 16.651 1.00 42.16 95 THR A CA 1
ATOM 744 C C . THR A 1 95 ? -1.124 17.674 16.121 1.00 42.16 95 THR A C 1
ATOM 746 O O . THR A 1 95 ? 0.093 17.840 16.199 1.00 42.16 95 THR A O 1
ATOM 749 N N . LYS A 1 96 ? -1.929 18.557 15.515 1.00 43.69 96 LYS A N 1
ATOM 750 C CA . LYS A 1 96 ? -1.568 19.964 15.412 1.00 43.69 96 LYS A CA 1
ATOM 751 C C . LYS A 1 96 ? -1.138 20.302 16.835 1.00 43.69 96 LYS A C 1
ATOM 753 O O . LYS A 1 96 ? -1.966 20.060 17.717 1.00 43.69 96 LYS A O 1
ATOM 758 N N . PRO A 1 97 ? 0.127 20.699 17.090 1.00 45.88 97 PRO A N 1
ATOM 759 C CA . PRO A 1 97 ? 0.595 20.917 18.446 1.00 45.88 97 PRO A CA 1
ATOM 760 C C . PRO A 1 97 ? -0.469 21.737 19.145 1.00 45.88 97 PRO A C 1
ATOM 762 O O . PRO A 1 97 ? -0.858 22.790 18.625 1.00 45.88 97 PRO A O 1
ATOM 765 N N . ALA A 1 98 ? -1.023 21.166 20.219 1.00 50.47 98 ALA A N 1
ATOM 766 C CA . ALA A 1 98 ? -1.948 21.863 21.081 1.00 50.47 98 ALA A CA 1
ATOM 767 C C . ALA A 1 98 ? -1.356 23.255 21.267 1.00 50.47 98 ALA A C 1
ATOM 769 O O . ALA A 1 98 ? -0.178 23.384 21.618 1.00 50.47 98 ALA A O 1
ATOM 770 N N . ALA A 1 99 ? -2.134 24.262 20.867 1.00 51.69 99 ALA A N 1
ATOM 771 C CA . ALA A 1 99 ? -1.802 25.651 21.095 1.00 51.69 99 ALA A CA 1
ATOM 772 C C . ALA A 1 99 ? -1.211 25.744 22.499 1.00 51.69 99 ALA A C 1
ATOM 774 O O . ALA A 1 99 ? -1.805 25.202 23.426 1.00 51.69 99 ALA A O 1
ATOM 775 N N . LEU A 1 100 ? -0.010 26.316 22.591 1.00 48.03 100 LEU A N 1
ATOM 776 C CA . LEU A 1 100 ? 0.736 26.528 23.822 1.00 48.03 100 LEU A CA 1
ATOM 777 C C . LEU A 1 100 ? -0.219 26.971 24.936 1.00 48.03 100 LEU A C 1
ATOM 779 O O . LEU A 1 100 ? -0.534 28.154 25.051 1.00 48.03 100 LEU A O 1
ATOM 783 N N . ASP A 1 101 ? -0.664 26.023 25.755 1.00 51.88 101 ASP A N 1
ATOM 784 C CA . ASP A 1 1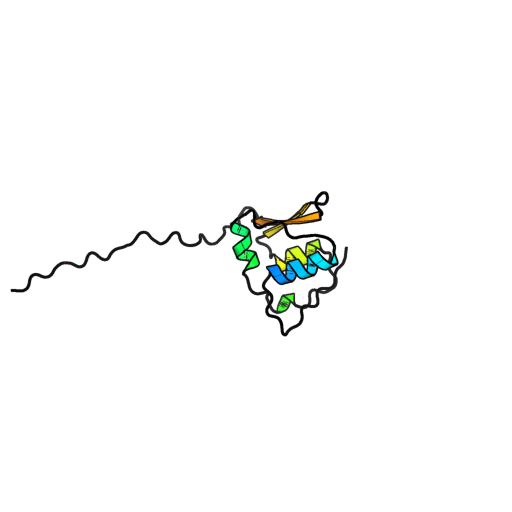01 ? -1.256 26.304 27.049 1.00 51.88 101 ASP A CA 1
ATOM 785 C C . ASP A 1 101 ? -0.062 26.680 27.924 1.00 51.88 101 ASP A C 1
ATOM 787 O O . ASP A 1 101 ? 0.599 25.840 28.532 1.00 51.88 101 ASP A O 1
ATOM 791 N N . GLN A 1 102 ? 0.358 27.943 27.809 1.00 58.16 102 GLN A N 1
ATOM 792 C CA . GLN A 1 102 ? 1.372 28.504 28.685 1.00 58.16 102 GLN A CA 1
ATOM 793 C C . GLN A 1 102 ? 0.748 28.574 30.081 1.00 58.16 102 GLN A C 1
ATOM 795 O O . GLN A 1 102 ? -0.188 29.358 30.271 1.00 58.16 102 GLN A O 1
ATOM 800 N N . PRO A 1 103 ? 1.252 27.831 31.083 1.00 47.62 103 PRO A N 1
ATOM 801 C CA . PRO A 1 103 ? 0.841 28.060 32.454 1.00 47.62 103 PRO A CA 1
ATOM 802 C C . PRO A 1 103 ? 1.339 29.450 32.850 1.00 47.62 103 PRO A C 1
ATOM 804 O O . PRO A 1 103 ? 2.531 29.683 33.068 1.00 47.62 103 PRO A O 1
ATOM 807 N N . ARG A 1 104 ? 0.414 30.407 32.908 1.00 55.72 104 ARG A N 1
ATOM 808 C CA . ARG A 1 104 ? 0.667 31.754 33.410 1.00 55.72 104 ARG A CA 1
ATOM 809 C C . ARG A 1 104 ? 0.857 31.644 34.925 1.00 55.72 104 ARG A C 1
ATOM 811 O O . ARG A 1 104 ? -0.098 31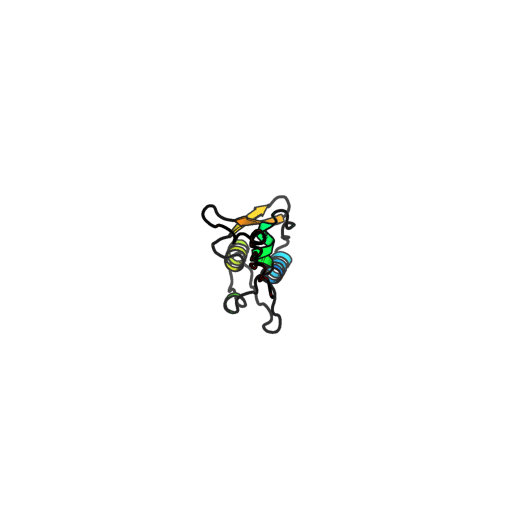.755 35.686 1.00 55.72 104 ARG A O 1
ATOM 818 N N . TYR A 1 105 ? 2.084 31.347 35.355 1.00 60.41 105 TYR A N 1
ATOM 819 C CA . TYR A 1 105 ? 2.442 31.327 36.772 1.00 60.41 105 TYR A CA 1
ATOM 820 C C . TYR A 1 105 ? 2.117 32.691 37.402 1.00 60.41 105 TYR A C 1
ATOM 822 O O . TYR A 1 105 ? 2.480 33.726 36.831 1.00 60.41 105 TYR A O 1
ATOM 830 N N . PRO A 1 106 ? 1.454 32.730 38.570 1.00 63.62 106 PRO A N 1
ATOM 831 C CA . PRO A 1 106 ? 1.234 33.980 39.271 1.00 63.62 106 PRO A CA 1
ATOM 832 C C . PRO A 1 106 ? 2.568 34.462 39.847 1.00 63.62 106 PRO A C 1
ATOM 834 O O . PRO A 1 106 ? 3.230 33.748 40.603 1.00 63.62 106 PRO A O 1
ATOM 837 N N . ALA A 1 107 ? 2.967 35.681 39.486 1.00 62.62 107 ALA A N 1
ATOM 838 C CA . ALA A 1 107 ? 4.093 36.353 40.114 1.00 62.62 107 ALA A CA 1
ATOM 839 C C . ALA A 1 107 ? 3.789 36.543 41.609 1.00 62.62 107 ALA A C 1
ATOM 841 O O . ALA A 1 107 ? 2.862 37.260 41.984 1.00 62.62 107 ALA A O 1
ATOM 842 N N . ARG A 1 108 ? 4.564 35.869 42.462 1.00 64.75 108 ARG A N 1
ATOM 843 C CA . ARG A 1 108 ? 4.641 36.135 43.902 1.00 64.75 108 ARG A CA 1
ATOM 844 C C . ARG A 1 108 ? 5.387 37.457 44.105 1.00 64.75 108 ARG A C 1
ATOM 846 O O . ARG A 1 108 ? 6.523 37.546 43.642 1.00 64.75 108 ARG A O 1
ATOM 853 N N . PRO A 1 109 ? 4.846 38.435 44.843 1.00 64.31 109 PRO A N 1
ATOM 854 C CA . PRO A 1 109 ? 5.669 39.466 45.452 1.00 64.31 109 PRO A CA 1
ATOM 855 C C . PRO A 1 109 ? 6.291 38.898 46.739 1.00 64.31 109 PRO A C 1
ATOM 857 O O . PRO A 1 109 ? 5.620 38.222 47.523 1.00 64.31 109 PRO A O 1
ATOM 860 N N . HIS A 1 110 ? 7.581 39.133 46.936 1.00 47.00 110 HIS A N 1
ATOM 861 C CA . HIS A 1 110 ? 8.327 38.924 48.181 1.00 47.00 110 HIS A CA 1
ATOM 862 C C . HIS A 1 110 ? 9.151 40.197 48.431 1.00 47.00 110 HIS A C 1
ATOM 864 O O . HIS A 1 110 ? 9.539 40.839 47.455 1.00 47.00 110 HIS A O 1
ATOM 870 N N . PRO A 1 111 ? 9.494 40.465 49.698 1.00 68.94 111 PRO A N 1
ATOM 871 C CA . PRO A 1 111 ? 8.840 41.392 50.632 1.00 68.94 111 PRO A CA 1
ATOM 872 C C . PRO A 1 111 ? 9.045 42.884 50.338 1.00 68.94 111 PRO A C 1
ATOM 874 O O . PRO A 1 111 ? 10.056 43.243 49.698 1.00 68.94 111 PRO A O 1
#

Sequence (111 aa):
QIIDVSIPPNMHPSVQDAMQYVLSRSGYTLCPPSTVHVNILYTRPLPSAQYKLGPMSLRNTLQVLAGPAWQVKVNEVRRDVCFVLRPGYQLPETTKPAALDQPRYPARPHP

Radius of gyration: 20.76 Å; Cα contacts (8 Å, |Δi|>4): 130; chains: 1; bounding box: 31×60×68 Å

Nearest PDB structures (foldseek):
  4b0m-assembly1_A  TM=4.308E-01  e=3.113E+00  Yersinia pestis

Solvent-accessible surface area (backbone atoms only — not comparable to full-atom values): 7020 Å² total; per-residue (Å²): 107,74,45,77,45,79,57,64,87,90,56,86,46,29,34,41,52,53,49,50,56,58,27,62,79,70,75,34,42,75,49,73,83,82,49,80,71,50,54,68,55,36,71,31,73,53,57,78,83,63,36,65,42,65,83,31,39,54,68,54,49,52,36,62,69,60,32,88,56,37,41,79,43,76,39,80,88,79,32,30,40,42,73,44,77,36,92,91,57,75,74,80,71,76,71,69,74,73,72,82,81,69,83,80,74,80,84,76,87,77,135

Secondary structure (DSSP, 8-state):
-EEEEE--TT---BHHHHHHHHHHTTT-EEPP--SGGGHHHHTSBPPGGGSEEEEEEHHHHHHHHH-TTEEEEEETTTTEEEEEEPTT-----------------------

pLDDT: mean 72.79, std 13.28, range [42.16, 89.0]